Protein AF-A0A1Q7JEC5-F1 (afdb_monomer_lite)

Secondary structure (DSSP, 8-state):
--------PPP---EEEEE-SS-EEEEE-HHHHT-TTSPPPTT---TT--EEESS--HHHHTTSPPTTSHHHHHHHHHTT-SS--HHHHHHHHTT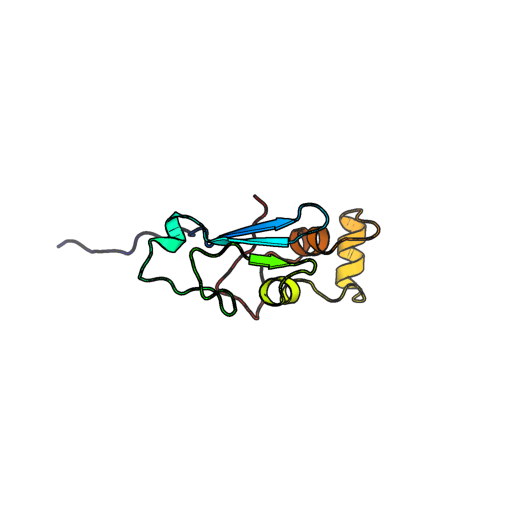--TT-TT------

Radius of gyration: 16.88 Å; chains: 1; bounding box: 57×28×39 Å

pLDDT: mean 88.62, std 9.77, range [56.31, 98.25]

Sequence (108 aa):
MLLYVPQKERHITVGHLEFDGKTWTFRYDDEYKRRSDLRPIEGFDELEKVYNSSVLFPFFAVRIPDPGRDDVKRRLEEDRVSHPEPADLLRIFGRRVVSSPAFELVPA

Structure (mmCIF, N/CA/C/O backbone):
data_AF-A0A1Q7JEC5-F1
#
_entry.id   AF-A0A1Q7JEC5-F1
#
loop_
_atom_site.group_PDB
_atom_site.id
_atom_site.type_symbol
_atom_site.label_atom_id
_atom_site.label_alt_id
_atom_site.label_comp_id
_atom_site.label_asym_id
_atom_site.label_entity_id
_atom_site.label_seq_id
_atom_site.pdbx_PDB_ins_code
_atom_site.Cartn_x
_atom_site.Cartn_y
_atom_site.Cartn_z
_atom_site.occupancy
_atom_site.B_iso_or_equiv
_atom_site.auth_seq_id
_atom_site.auth_comp_id
_atom_site.auth_asym_id
_atom_site.auth_atom_id
_atom_site.pdbx_PDB_model_num
ATOM 1 N N . MET A 1 1 ? -45.566 -15.350 3.121 1.00 60.72 1 MET A N 1
ATOM 2 C CA . MET A 1 1 ? -44.217 -15.910 3.348 1.00 60.72 1 MET A CA 1
ATOM 3 C C . MET A 1 1 ? -43.220 -14.914 2.791 1.00 60.72 1 MET A C 1
ATOM 5 O O . MET A 1 1 ? -43.347 -14.569 1.625 1.00 60.72 1 MET A O 1
ATOM 9 N N . LEU A 1 2 ? -42.322 -14.387 3.620 1.00 62.00 2 LEU A N 1
ATOM 10 C CA . LEU A 1 2 ? -41.312 -13.417 3.196 1.00 62.00 2 LEU A CA 1
ATOM 11 C C . LEU A 1 2 ? -39.959 -14.117 3.175 1.00 62.00 2 LEU A C 1
ATOM 13 O O . LEU A 1 2 ? -39.611 -14.808 4.130 1.00 62.00 2 LEU A O 1
ATOM 17 N N . LEU A 1 3 ? -39.233 -13.963 2.074 1.00 63.44 3 LEU A N 1
ATOM 18 C CA . LEU A 1 3 ? -37.882 -14.482 1.929 1.00 63.44 3 LEU A CA 1
ATOM 19 C C . LEU A 1 3 ? -36.906 -13.357 2.255 1.00 63.44 3 LEU A C 1
ATOM 21 O O . LEU A 1 3 ? -36.947 -12.290 1.644 1.00 63.44 3 LEU A O 1
ATOM 25 N N . TYR A 1 4 ? -36.048 -13.611 3.235 1.00 56.31 4 TYR A N 1
ATOM 26 C CA . TYR A 1 4 ? -34.931 -12.744 3.564 1.00 56.31 4 TYR A CA 1
ATOM 27 C C . TYR A 1 4 ? -33.759 -13.145 2.668 1.00 56.31 4 TYR A C 1
ATOM 29 O O . TYR A 1 4 ? -33.204 -14.232 2.817 1.00 56.31 4 TYR A O 1
ATOM 37 N N . VAL A 1 5 ? -33.440 -12.305 1.685 1.00 69.81 5 VAL A N 1
ATOM 38 C CA . VAL A 1 5 ? -32.325 -12.521 0.757 1.00 69.81 5 VAL A CA 1
ATOM 39 C C . VAL A 1 5 ? -31.211 -11.522 1.064 1.00 69.81 5 VAL A C 1
ATOM 41 O O . VAL A 1 5 ? -31.510 -10.354 1.326 1.00 69.81 5 VAL A O 1
ATOM 44 N N . PRO A 1 6 ? -29.935 -11.943 1.049 1.00 57.66 6 PRO A N 1
ATOM 45 C CA . PRO A 1 6 ? -28.831 -11.030 1.291 1.00 57.66 6 PRO A CA 1
ATOM 46 C C . PRO A 1 6 ? -28.801 -9.957 0.200 1.00 57.66 6 PRO A C 1
ATOM 48 O O . PRO A 1 6 ? -28.867 -10.246 -0.997 1.00 57.66 6 PRO A O 1
ATOM 51 N N . GLN A 1 7 ? -28.704 -8.699 0.620 1.00 62.03 7 GLN A N 1
ATOM 52 C CA . GLN A 1 7 ? -28.418 -7.603 -0.292 1.00 62.03 7 GLN A CA 1
ATOM 53 C C . GLN A 1 7 ? -26.992 -7.814 -0.819 1.00 62.03 7 GLN A C 1
ATOM 55 O O . GLN A 1 7 ? -26.086 -8.059 -0.026 1.00 62.03 7 GLN A O 1
ATOM 60 N N . LYS A 1 8 ? -26.809 -7.766 -2.146 1.00 57.88 8 LYS A N 1
ATOM 61 C CA . LYS A 1 8 ? -25.509 -7.886 -2.830 1.00 57.88 8 LYS A CA 1
ATOM 62 C C . LYS A 1 8 ? -24.428 -7.149 -2.027 1.00 57.88 8 LYS A C 1
ATOM 64 O O . LYS A 1 8 ? -24.603 -5.957 -1.772 1.00 57.88 8 LYS A O 1
ATOM 69 N N . GLU A 1 9 ? -23.380 -7.861 -1.606 1.00 59.94 9 GLU A N 1
ATOM 70 C CA . GLU A 1 9 ? -22.345 -7.316 -0.721 1.00 59.94 9 GLU A CA 1
ATOM 71 C C . GLU A 1 9 ? -21.810 -6.002 -1.294 1.00 59.94 9 GLU A C 1
ATOM 73 O O . GLU A 1 9 ? -21.278 -5.947 -2.406 1.00 59.94 9 GLU A O 1
ATOM 78 N N . ARG A 1 10 ? -22.025 -4.911 -0.556 1.00 70.12 10 ARG A N 1
ATOM 79 C CA . ARG A 1 10 ? -21.403 -3.631 -0.872 1.00 70.12 10 ARG A CA 1
ATOM 80 C C . ARG A 1 10 ? -19.921 -3.761 -0.555 1.00 70.12 10 ARG A C 1
ATOM 82 O O . ARG A 1 10 ? -19.574 -4.184 0.544 1.00 70.12 10 ARG A O 1
ATOM 89 N N . HIS A 1 11 ? -19.064 -3.373 -1.497 1.00 82.06 11 HIS A N 1
ATOM 90 C CA . HIS A 1 11 ? -17.659 -3.163 -1.177 1.00 82.06 11 HIS A CA 1
ATOM 91 C C . HIS A 1 11 ? -17.569 -2.115 -0.066 1.00 82.06 11 HIS A C 1
ATOM 93 O O . HIS A 1 11 ? -18.212 -1.068 -0.153 1.00 82.06 11 HIS A O 1
ATOM 99 N N . ILE A 1 12 ? -16.791 -2.422 0.967 1.00 89.38 12 ILE A N 1
ATOM 100 C CA . ILE A 1 12 ? -16.479 -1.498 2.049 1.00 89.38 12 ILE A CA 1
ATOM 101 C C . ILE A 1 12 ? -15.053 -0.989 1.860 1.00 89.38 12 ILE A C 1
ATOM 103 O O . ILE A 1 12 ? -14.145 -1.760 1.541 1.00 89.38 12 ILE A O 1
ATOM 107 N N . THR A 1 13 ? -14.852 0.311 2.045 1.00 93.81 13 THR A N 1
ATOM 108 C CA . THR A 1 13 ? -13.510 0.892 2.081 1.00 93.81 13 THR A CA 1
ATOM 109 C C . THR A 1 13 ? -12.840 0.469 3.379 1.00 93.81 13 THR A C 1
ATOM 111 O O . THR A 1 13 ? -13.370 0.719 4.456 1.00 93.81 13 THR A O 1
ATOM 114 N N . VAL A 1 14 ? -11.683 -0.185 3.288 1.00 95.12 14 VAL A N 1
ATOM 115 C CA . VAL A 1 14 ? -10.940 -0.635 4.476 1.00 95.12 14 VAL A CA 1
ATOM 116 C C . VAL A 1 14 ? -10.085 0.490 5.048 1.00 95.12 14 VAL A C 1
ATOM 118 O O . VAL A 1 14 ? -10.058 0.720 6.253 1.00 95.12 14 VAL A O 1
ATOM 121 N N . GLY A 1 15 ? -9.393 1.217 4.178 1.00 95.81 15 GLY A N 1
ATOM 122 C CA . GLY A 1 15 ? -8.487 2.282 4.567 1.00 95.81 15 GLY A CA 1
ATOM 123 C C . GLY A 1 15 ? -7.872 2.973 3.366 1.00 95.81 15 GLY A C 1
ATOM 124 O O . GLY A 1 15 ? -8.141 2.621 2.217 1.00 95.81 15 GLY A O 1
ATOM 125 N N . HIS A 1 16 ? -7.034 3.953 3.665 1.00 96.69 16 HIS A N 1
ATOM 126 C CA . HIS A 1 16 ? -6.406 4.849 2.707 1.00 96.69 16 HIS A CA 1
ATOM 127 C C . HIS A 1 16 ? -4.896 4.668 2.810 1.00 96.69 16 HIS A C 1
ATOM 129 O O . HIS A 1 16 ? -4.342 4.766 3.906 1.00 96.69 16 HIS A O 1
ATOM 135 N N . LEU A 1 17 ? -4.254 4.364 1.681 1.00 96.44 17 LEU A N 1
ATOM 136 C CA . LEU A 1 17 ? -2.801 4.318 1.540 1.00 96.44 17 LEU A CA 1
ATOM 137 C C . LEU A 1 17 ? -2.370 5.509 0.687 1.00 96.44 17 LEU A C 1
ATOM 139 O O . LEU A 1 17 ? -2.780 5.627 -0.465 1.00 96.44 17 LEU A O 1
ATOM 143 N N . GLU A 1 18 ? -1.527 6.362 1.249 1.00 95.38 18 GLU A N 1
ATOM 144 C CA . GLU A 1 18 ? -1.071 7.606 0.637 1.00 95.38 18 GLU A CA 1
ATOM 145 C C . GLU A 1 18 ? 0.465 7.645 0.625 1.00 95.38 18 GLU A C 1
ATOM 147 O O . GLU A 1 18 ? 1.119 7.065 1.496 1.00 95.38 18 GLU A O 1
ATOM 152 N N . PHE A 1 19 ? 1.043 8.329 -0.363 1.00 94.31 19 PHE A N 1
ATOM 153 C CA . PHE A 1 19 ? 2.477 8.603 -0.437 1.00 94.31 19 PHE A CA 1
ATOM 154 C C . PHE A 1 19 ? 2.694 10.066 -0.806 1.00 94.31 19 PHE A C 1
ATOM 156 O O . PHE A 1 19 ? 2.218 10.516 -1.847 1.00 94.31 19 PHE A O 1
ATOM 163 N N . ASP A 1 20 ? 3.422 10.802 0.030 1.00 93.06 20 ASP A N 1
ATOM 164 C CA . ASP A 1 20 ? 3.700 12.233 -0.177 1.00 93.06 20 ASP A CA 1
ATOM 165 C C . ASP A 1 20 ? 4.995 12.504 -0.973 1.00 93.06 20 ASP A C 1
ATOM 167 O O . ASP A 1 20 ? 5.427 13.650 -1.101 1.00 93.06 20 ASP A O 1
ATOM 171 N N . GLY A 1 21 ? 5.633 11.451 -1.497 1.00 91.12 21 GLY A N 1
ATOM 172 C CA . GLY A 1 21 ? 6.952 11.502 -2.137 1.00 91.12 21 GLY A CA 1
ATOM 173 C C . GLY A 1 21 ? 8.103 11.079 -1.220 1.00 91.12 21 GLY A C 1
ATOM 174 O O . GLY A 1 21 ? 9.200 10.803 -1.705 1.00 91.12 21 GLY A O 1
ATOM 175 N N . LYS A 1 22 ? 7.872 10.982 0.094 1.00 93.94 22 LYS A N 1
ATOM 176 C CA . LYS A 1 22 ? 8.881 10.571 1.082 1.00 93.94 22 LYS A CA 1
ATOM 177 C C . LYS A 1 22 ? 8.359 9.559 2.099 1.00 93.94 22 LYS A C 1
ATOM 179 O O . LYS A 1 22 ? 9.109 8.678 2.519 1.00 93.94 22 LYS A O 1
ATOM 184 N N . THR A 1 23 ? 7.103 9.686 2.503 1.00 96.94 23 THR A N 1
ATOM 185 C CA . THR A 1 23 ? 6.487 8.917 3.582 1.00 96.94 23 THR A CA 1
ATOM 186 C C . THR A 1 23 ? 5.213 8.256 3.085 1.00 96.94 23 THR A C 1
ATOM 188 O O . THR A 1 23 ? 4.335 8.900 2.512 1.00 96.94 23 THR A O 1
ATOM 191 N N . TRP A 1 24 ? 5.122 6.951 3.318 1.00 97.50 24 TRP A N 1
ATOM 192 C CA . TRP A 1 24 ? 3.907 6.167 3.180 1.00 97.50 24 TRP A CA 1
ATOM 193 C C . TRP A 1 24 ? 3.062 6.305 4.432 1.00 97.50 24 TRP A C 1
ATOM 195 O O . TRP A 1 24 ? 3.553 6.044 5.533 1.00 97.50 24 TRP A O 1
ATOM 205 N N . THR A 1 25 ? 1.789 6.624 4.238 1.00 98.12 25 THR A N 1
ATOM 206 C CA . THR A 1 25 ? 0.802 6.759 5.304 1.00 98.12 25 THR A CA 1
ATOM 207 C C . THR A 1 25 ? -0.338 5.78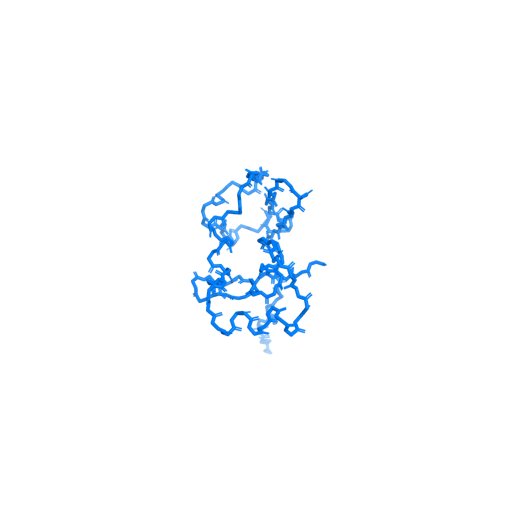8 5.055 1.00 98.12 25 THR A C 1
ATOM 209 O O . THR A 1 25 ? -0.950 5.813 3.990 1.00 98.12 25 THR A O 1
ATOM 212 N N . PHE A 1 26 ? -0.641 4.934 6.031 1.00 98.00 26 PHE A N 1
ATOM 213 C CA . PHE A 1 26 ? -1.842 4.105 6.021 1.00 98.00 26 PHE A CA 1
ATOM 214 C C . PHE A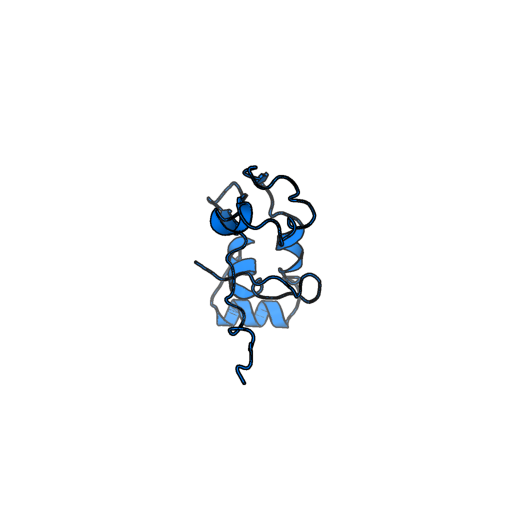 1 26 ? -2.730 4.425 7.221 1.00 98.00 26 PHE A C 1
ATOM 216 O O . PHE A 1 26 ? -2.257 4.508 8.357 1.00 98.00 26 PHE A O 1
ATOM 223 N N . ARG A 1 27 ? -4.031 4.574 6.969 1.00 98.00 27 ARG A N 1
ATOM 224 C CA . ARG A 1 27 ? -5.059 4.759 8.000 1.00 98.00 27 ARG A CA 1
ATOM 225 C C . ARG A 1 27 ? -6.327 4.003 7.629 1.00 98.00 27 ARG A C 1
ATOM 227 O O . ARG A 1 27 ? -6.698 3.965 6.457 1.00 98.00 27 ARG A O 1
ATOM 234 N N . TYR A 1 28 ? -7.013 3.448 8.621 1.00 97.81 28 TYR A N 1
ATOM 235 C CA . TYR A 1 28 ? -8.320 2.836 8.400 1.00 97.81 28 TYR A CA 1
ATOM 236 C C . TYR A 1 28 ? -9.386 3.877 8.059 1.00 97.81 28 TYR A C 1
ATOM 238 O O . TYR A 1 28 ? -9.319 5.033 8.484 1.00 97.81 28 TYR A O 1
ATOM 246 N N . ASP A 1 29 ? -10.373 3.446 7.282 1.00 96.81 29 ASP A N 1
ATOM 247 C CA . ASP A 1 29 ? -11.553 4.240 6.974 1.00 96.81 29 ASP A CA 1
ATOM 248 C C . ASP A 1 29 ? -12.474 4.347 8.195 1.00 96.81 29 ASP A C 1
ATOM 250 O O . ASP A 1 29 ? -12.625 3.394 8.962 1.00 96.81 29 ASP A O 1
ATOM 254 N N . ASP A 1 30 ? -13.123 5.496 8.377 1.00 95.31 30 ASP A N 1
ATOM 255 C CA . ASP A 1 30 ? -13.983 5.732 9.535 1.00 95.31 30 ASP A CA 1
ATOM 256 C C . ASP A 1 30 ? -15.173 4.767 9.608 1.00 95.31 30 ASP A C 1
ATOM 258 O O . ASP A 1 30 ? -15.589 4.404 10.711 1.00 95.31 30 ASP A O 1
ATOM 262 N N . GLU A 1 31 ? -15.735 4.338 8.473 1.00 93.12 31 GLU A N 1
ATOM 263 C CA . GLU A 1 31 ? -16.783 3.315 8.468 1.00 93.12 31 GLU A CA 1
ATOM 264 C C . GLU A 1 31 ? -16.231 1.965 8.920 1.00 93.12 31 GLU A C 1
ATOM 266 O O . GLU A 1 31 ? -16.839 1.322 9.778 1.00 93.12 31 GLU A O 1
ATOM 271 N N . TYR A 1 32 ? -15.058 1.578 8.418 1.00 94.56 32 TYR A N 1
ATOM 272 C CA . TYR A 1 32 ? -14.413 0.315 8.770 1.00 94.56 32 TYR A CA 1
ATOM 273 C C . TYR A 1 32 ? -14.125 0.216 10.269 1.00 94.56 32 TYR A C 1
ATOM 275 O O . TYR A 1 32 ? -14.439 -0.796 10.892 1.00 94.56 32 TYR A O 1
ATOM 283 N N . LYS A 1 33 ? -13.616 1.294 10.881 1.00 93.88 33 LYS A N 1
ATOM 284 C CA . LYS A 1 33 ? -13.308 1.339 12.323 1.00 93.88 33 LYS A CA 1
ATOM 285 C C . LYS A 1 33 ? -14.524 1.080 13.219 1.00 93.88 33 LYS A C 1
ATOM 287 O O . LYS A 1 33 ? -14.375 0.596 14.336 1.00 93.88 33 LYS A O 1
ATOM 292 N N . ARG A 1 34 ? -15.737 1.387 12.743 1.00 92.62 34 ARG A N 1
ATOM 293 C CA . ARG A 1 34 ? -16.991 1.188 13.495 1.00 92.62 34 ARG A CA 1
ATOM 294 C C . ARG A 1 34 ? -17.596 -0.209 13.328 1.00 92.62 34 ARG A C 1
ATOM 296 O O . ARG A 1 34 ? -18.574 -0.525 14.006 1.00 92.62 34 ARG A O 1
ATOM 303 N N . ARG A 1 35 ? -17.062 -1.038 12.429 1.00 88.56 35 ARG A N 1
ATOM 304 C CA . ARG A 1 35 ? -17.561 -2.389 12.147 1.00 88.56 35 ARG A CA 1
ATOM 305 C C . ARG A 1 35 ? -16.905 -3.397 13.085 1.00 88.56 35 ARG A C 1
ATOM 307 O O . ARG A 1 35 ? -15.739 -3.731 12.930 1.00 88.56 35 ARG A O 1
ATOM 314 N N . SER A 1 36 ? -17.666 -3.907 14.053 1.00 85.62 36 SER A N 1
ATOM 315 C CA . SER A 1 36 ? -17.193 -4.940 14.990 1.00 85.62 36 SER A CA 1
ATOM 316 C C . SER A 1 36 ? -17.123 -6.343 14.376 1.00 85.62 36 SER A C 1
ATOM 318 O O . SER A 1 36 ? -16.530 -7.246 14.963 1.00 85.62 36 SER A O 1
ATOM 320 N N . ASP A 1 37 ? -17.732 -6.537 13.207 1.00 86.31 37 ASP A N 1
ATOM 321 C CA . ASP A 1 37 ? -17.737 -7.785 12.444 1.00 86.31 37 ASP A CA 1
ATOM 322 C C . ASP A 1 37 ? -16.504 -7.956 11.542 1.00 86.31 37 ASP A C 1
ATOM 324 O O . ASP A 1 37 ? -16.260 -9.052 11.036 1.00 86.31 37 ASP A O 1
ATOM 328 N N . LEU A 1 38 ? -15.715 -6.896 11.355 1.00 86.62 38 LEU A N 1
ATOM 329 C CA . LEU A 1 38 ? -14.532 -6.890 10.500 1.00 86.62 38 LEU A CA 1
ATOM 330 C C . LEU A 1 38 ? -13.258 -6.888 11.346 1.00 86.62 38 LEU A C 1
ATOM 332 O O . LEU A 1 38 ? -13.209 -6.332 12.441 1.00 86.62 38 LEU A O 1
ATOM 336 N N . ARG A 1 39 ? -12.209 -7.544 10.842 1.00 90.25 39 ARG A N 1
ATOM 337 C CA . ARG A 1 39 ? -10.921 -7.647 11.540 1.00 90.25 39 ARG A CA 1
ATOM 338 C C . ARG A 1 39 ? -9.915 -6.6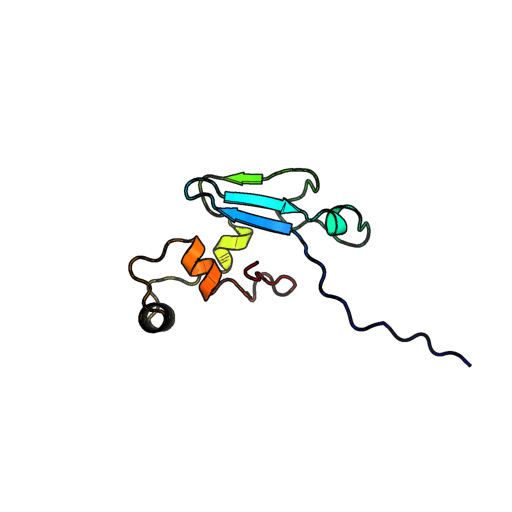36 10.994 1.00 90.25 39 ARG A C 1
ATOM 340 O O . ARG A 1 39 ? -9.964 -6.341 9.799 1.00 90.25 39 ARG A O 1
ATOM 347 N N . PRO A 1 40 ? -8.974 -6.146 11.813 1.00 92.62 40 PRO A N 1
ATOM 348 C CA . PRO A 1 40 ? -7.819 -5.425 11.300 1.00 92.62 40 PRO A CA 1
ATOM 349 C C . PRO A 1 40 ? -7.054 -6.251 10.254 1.00 92.62 40 PRO A C 1
ATOM 351 O O . PRO A 1 40 ? -7.051 -7.484 10.287 1.00 92.62 40 PRO A O 1
ATOM 354 N N . ILE A 1 41 ? -6.409 -5.555 9.324 1.00 91.94 41 ILE A N 1
ATOM 355 C CA . ILE A 1 41 ? -5.420 -6.120 8.412 1.00 91.94 41 ILE A CA 1
ATOM 356 C C . ILE A 1 41 ? -4.224 -6.612 9.236 1.00 91.94 41 ILE A C 1
ATOM 358 O O . ILE A 1 41 ? -3.757 -5.922 10.142 1.00 91.94 41 ILE A O 1
ATOM 362 N N . GLU A 1 42 ? -3.701 -7.786 8.888 1.00 87.88 42 GLU A N 1
ATOM 363 C CA . GLU A 1 42 ? -2.505 -8.353 9.511 1.00 87.88 42 GLU A CA 1
ATOM 364 C C . GLU A 1 42 ? -1.319 -7.372 9.454 1.00 87.88 42 GLU A C 1
ATOM 366 O O . GLU A 1 42 ? -0.973 -6.847 8.392 1.00 87.88 42 GLU A O 1
ATOM 371 N N . GLY A 1 43 ? -0.704 -7.112 10.611 1.00 90.69 43 GLY A N 1
ATOM 372 C CA . GLY A 1 43 ? 0.372 -6.126 10.761 1.00 90.69 43 GLY A CA 1
ATOM 373 C C . GLY A 1 43 ? -0.110 -4.687 10.993 1.00 90.69 43 GLY A C 1
ATOM 374 O O . GLY A 1 43 ? 0.717 -3.797 11.195 1.00 90.69 43 GLY A O 1
ATOM 375 N N . PHE A 1 44 ? -1.427 -4.455 11.010 1.00 95.44 44 PHE A N 1
ATOM 376 C CA . PHE A 1 44 ? -2.068 -3.161 11.253 1.00 95.44 44 PHE A CA 1
ATOM 377 C C . PHE A 1 44 ? -3.180 -3.286 12.310 1.00 95.44 44 PHE A C 1
ATOM 379 O O . PHE A 1 44 ? -4.321 -2.899 12.071 1.00 95.44 44 PHE A O 1
ATOM 386 N N . ASP A 1 45 ? -2.858 -3.839 13.481 1.00 94.88 45 ASP A N 1
ATOM 387 C CA . ASP A 1 45 ? -3.852 -4.248 14.491 1.00 94.88 45 ASP A CA 1
ATOM 388 C C . ASP A 1 45 ? -4.587 -3.090 15.198 1.00 94.88 45 ASP A C 1
ATOM 390 O O . ASP A 1 45 ? -5.664 -3.278 15.765 1.00 94.88 45 ASP A O 1
ATOM 394 N N . GLU A 1 46 ? -4.025 -1.881 15.175 1.00 96.31 46 GLU A N 1
ATOM 395 C CA . GLU A 1 46 ? -4.550 -0.704 15.867 1.00 96.31 46 GLU A CA 1
ATOM 396 C C . GLU A 1 46 ? -5.396 0.145 14.902 1.00 96.31 46 GLU A C 1
ATOM 398 O O . GLU A 1 46 ? -4.870 0.948 14.132 1.00 96.31 46 GLU A O 1
ATOM 403 N N . LEU A 1 47 ? -6.724 -0.007 14.956 1.00 95.75 47 LEU A N 1
ATOM 404 C CA . LEU A 1 47 ? -7.656 0.648 14.023 1.00 95.75 47 LEU A CA 1
ATOM 405 C C . LEU A 1 47 ? -7.574 2.186 14.017 1.00 95.75 47 LEU A C 1
ATOM 407 O O . LEU A 1 47 ? -7.749 2.806 12.973 1.00 95.75 47 LEU A O 1
ATOM 411 N N . GLU A 1 48 ? -7.285 2.809 15.162 1.00 96.00 48 GLU A N 1
ATOM 412 C CA . GLU A 1 48 ? -7.177 4.274 15.280 1.00 96.00 48 GLU A CA 1
ATOM 413 C C . GLU A 1 48 ? -5.774 4.813 14.958 1.00 96.00 48 GLU A C 1
ATOM 415 O O . GLU A 1 48 ? -5.548 6.025 14.967 1.00 96.00 48 GLU A O 1
ATOM 420 N N . LYS A 1 49 ? -4.805 3.938 14.679 1.00 97.50 49 LYS A N 1
ATOM 421 C CA . LYS A 1 49 ? -3.428 4.348 14.418 1.00 97.50 49 LYS A CA 1
ATOM 422 C C . LYS A 1 49 ? -3.253 4.814 12.979 1.00 97.50 49 LYS A C 1
ATOM 424 O O . LYS A 1 49 ? -3.710 4.180 12.030 1.00 97.50 49 LYS A O 1
ATOM 429 N N . VAL A 1 50 ? -2.501 5.901 12.828 1.00 98.19 50 VAL A N 1
ATOM 430 C CA . VAL A 1 50 ? -1.947 6.324 11.540 1.00 98.19 50 VAL A CA 1
ATOM 431 C C . VAL A 1 50 ? -0.547 5.736 11.415 1.00 98.19 50 VAL A C 1
ATOM 433 O O . VAL A 1 50 ? 0.375 6.097 12.153 1.00 98.19 50 VAL A O 1
ATOM 436 N N . TYR A 1 51 ? -0.393 4.797 10.493 1.00 98.25 51 TYR A N 1
ATOM 437 C CA . TYR A 1 51 ? 0.861 4.106 10.240 1.00 98.25 51 TYR A CA 1
ATOM 438 C C . TYR A 1 51 ? 1.689 4.916 9.258 1.00 98.25 51 TYR A C 1
ATOM 440 O O . TYR A 1 51 ? 1.200 5.256 8.187 1.00 98.25 51 TYR A O 1
ATOM 448 N N . ASN A 1 52 ? 2.944 5.193 9.607 1.00 98.19 52 ASN A N 1
ATOM 449 C CA . ASN A 1 52 ? 3.866 5.960 8.776 1.00 98.19 52 ASN A CA 1
ATOM 450 C C . ASN 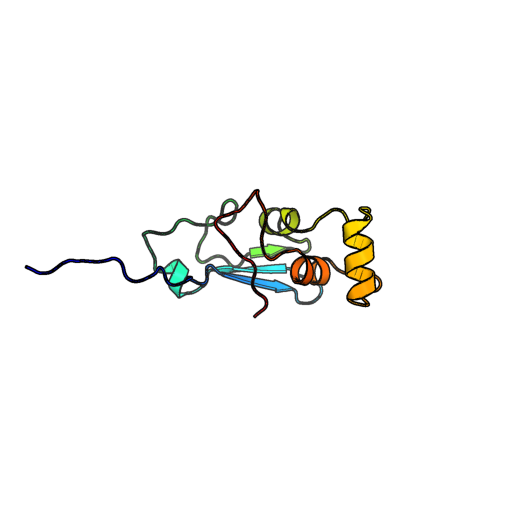A 1 52 ? 5.146 5.157 8.538 1.00 98.19 52 ASN A C 1
ATOM 452 O O . ASN A 1 52 ? 5.620 4.476 9.449 1.00 98.19 52 ASN A O 1
ATOM 456 N N . SER A 1 53 ? 5.715 5.240 7.339 1.00 97.56 53 SER A N 1
ATOM 457 C CA . SER A 1 53 ? 6.963 4.553 6.995 1.00 97.56 53 SER A CA 1
ATOM 458 C C . SER A 1 53 ? 7.667 5.232 5.821 1.00 97.56 53 SER A C 1
ATOM 460 O O . SER A 1 53 ? 7.018 5.685 4.886 1.00 97.56 53 SER A O 1
ATOM 462 N N . SER A 1 54 ? 9.002 5.277 5.826 1.00 96.00 54 SER A N 1
ATOM 463 C CA . SER A 1 54 ? 9.786 5.742 4.667 1.00 96.00 54 SER A CA 1
ATOM 464 C C . SER A 1 54 ? 9.856 4.710 3.535 1.00 96.00 54 SER A C 1
ATOM 466 O O . SER A 1 54 ? 10.263 5.029 2.423 1.00 96.00 54 SER A O 1
ATOM 468 N N . VAL A 1 55 ? 9.462 3.466 3.810 1.00 94.69 55 VAL A N 1
ATOM 469 C CA . VAL A 1 55 ? 9.393 2.370 2.838 1.00 94.69 55 VAL A CA 1
ATOM 470 C C . VAL A 1 55 ? 7.975 1.825 2.764 1.00 94.69 55 VAL A C 1
ATOM 472 O O . VAL A 1 55 ? 7.242 1.848 3.755 1.00 94.69 55 VAL A O 1
ATOM 475 N N . LEU A 1 56 ? 7.584 1.311 1.599 1.00 94.88 56 LEU A N 1
ATOM 476 C CA . LEU A 1 56 ? 6.260 0.725 1.425 1.00 94.88 56 LEU A CA 1
ATOM 477 C C . LEU A 1 56 ? 6.072 -0.462 2.381 1.00 94.88 56 LEU A C 1
ATOM 479 O O . LEU A 1 56 ? 6.943 -1.327 2.485 1.00 94.88 56 LEU A O 1
ATOM 483 N N . PHE A 1 57 ? 4.929 -0.519 3.067 1.00 95.50 57 PHE A N 1
ATOM 484 C CA . PHE A 1 57 ? 4.665 -1.597 4.017 1.00 95.50 57 PHE A CA 1
ATOM 485 C C . PHE A 1 57 ? 4.657 -2.967 3.319 1.00 95.50 57 PHE A C 1
ATOM 487 O O . PHE A 1 57 ? 4.064 -3.087 2.240 1.00 95.50 57 PHE A O 1
ATOM 494 N N . PRO A 1 58 ? 5.217 -4.023 3.946 1.00 93.31 58 PRO A N 1
ATOM 495 C CA . PRO A 1 58 ? 5.276 -5.361 3.356 1.00 93.31 58 PRO A CA 1
ATOM 496 C C . PRO A 1 58 ? 3.922 -5.873 2.850 1.00 93.31 58 PRO A C 1
ATOM 498 O O . PRO A 1 58 ? 3.848 -6.424 1.755 1.00 93.31 58 PRO A O 1
ATOM 501 N N . PHE A 1 59 ? 2.839 -5.606 3.592 1.00 93.06 59 PHE A N 1
ATOM 502 C CA . PHE A 1 59 ? 1.478 -5.975 3.195 1.00 93.06 59 PHE A CA 1
ATOM 503 C C . PHE A 1 59 ? 1.085 -5.442 1.808 1.00 93.06 59 PHE A C 1
ATOM 505 O O . PHE A 1 59 ? 0.422 -6.138 1.046 1.00 93.06 59 PHE A O 1
ATOM 512 N N . PHE A 1 60 ? 1.498 -4.227 1.441 1.00 93.94 60 PHE A N 1
ATOM 513 C CA . PHE A 1 60 ? 1.229 -3.669 0.113 1.00 93.94 60 PHE A CA 1
ATOM 514 C C . PHE A 1 60 ? 2.304 -4.067 -0.901 1.00 93.94 60 PHE A C 1
ATOM 516 O O . PHE A 1 60 ? 1.975 -4.344 -2.052 1.00 93.94 60 PHE A O 1
ATOM 523 N N . ALA A 1 61 ? 3.565 -4.166 -0.473 1.00 92.25 61 ALA A N 1
ATOM 524 C CA . ALA A 1 61 ? 4.700 -4.473 -1.340 1.00 92.25 61 ALA A CA 1
ATOM 525 C C . ALA A 1 61 ? 4.577 -5.827 -2.059 1.00 92.25 61 ALA A C 1
ATOM 527 O O . ALA A 1 61 ? 4.977 -5.931 -3.213 1.00 92.25 61 ALA A O 1
ATOM 528 N N . VAL A 1 62 ? 3.948 -6.839 -1.444 1.00 91.38 62 VAL A N 1
ATOM 529 C CA . VAL A 1 62 ? 3.715 -8.151 -2.094 1.00 91.38 62 VAL A CA 1
ATOM 530 C C . VAL A 1 62 ? 2.865 -8.076 -3.368 1.00 91.38 62 VAL A C 1
ATOM 532 O O . VAL A 1 62 ? 2.816 -9.040 -4.128 1.00 91.38 62 VAL A O 1
ATOM 535 N N . ARG A 1 63 ? 2.165 -6.958 -3.598 1.00 92.06 63 ARG A N 1
ATOM 536 C CA . ARG A 1 63 ? 1.350 -6.724 -4.797 1.00 92.06 63 ARG A CA 1
ATOM 537 C C . ARG A 1 63 ? 2.171 -6.187 -5.974 1.00 92.06 63 ARG A C 1
ATOM 539 O O . ARG A 1 63 ? 1.662 -6.143 -7.089 1.00 92.06 63 ARG A O 1
ATOM 546 N N . ILE A 1 64 ? 3.414 -5.771 -5.735 1.00 91.38 64 ILE A N 1
ATOM 547 C CA . ILE A 1 64 ? 4.334 -5.313 -6.774 1.00 91.38 64 ILE A CA 1
ATOM 548 C C . ILE A 1 64 ? 5.085 -6.536 -7.325 1.00 91.38 64 ILE A C 1
ATOM 550 O O . ILE A 1 64 ? 5.803 -7.196 -6.570 1.00 91.38 64 ILE A O 1
ATOM 554 N N . PRO A 1 65 ? 4.937 -6.874 -8.618 1.00 90.62 65 PRO A N 1
ATOM 555 C CA . PRO A 1 65 ? 5.720 -7.937 -9.230 1.00 90.62 65 PRO A CA 1
ATOM 556 C C . PRO A 1 65 ? 7.178 -7.497 -9.420 1.00 90.62 65 PRO A C 1
ATOM 558 O O . PRO A 1 65 ? 7.477 -6.306 -9.469 1.00 90.62 65 PRO A O 1
ATOM 561 N N . ASP A 1 66 ? 8.081 -8.466 -9.578 1.00 88.56 66 ASP A N 1
ATOM 562 C CA . ASP A 1 66 ? 9.490 -8.198 -9.885 1.00 88.56 66 ASP A CA 1
ATOM 563 C C . ASP A 1 66 ? 9.628 -7.383 -11.195 1.00 88.56 66 ASP A C 1
ATOM 565 O O . ASP A 1 66 ? 9.244 -7.891 -12.259 1.00 88.56 66 ASP A O 1
ATOM 569 N N . PRO A 1 67 ? 10.194 -6.155 -11.153 1.00 83.81 67 PRO A N 1
ATOM 570 C CA . PRO A 1 67 ? 10.423 -5.318 -12.335 1.00 83.81 67 PRO A CA 1
ATOM 571 C C . PRO A 1 67 ? 11.344 -5.951 -13.386 1.00 83.81 67 PRO A C 1
ATOM 573 O O . PRO A 1 67 ? 11.357 -5.528 -14.542 1.00 83.81 67 PRO A O 1
ATOM 576 N N . GLY A 1 68 ? 12.131 -6.961 -13.007 1.00 86.38 68 GLY A N 1
ATOM 577 C CA . GLY A 1 68 ? 13.003 -7.706 -13.906 1.00 86.38 68 GLY A CA 1
ATOM 578 C C . GLY A 1 68 ? 12.257 -8.594 -14.905 1.00 86.38 68 GLY A C 1
ATOM 579 O O . GLY A 1 68 ? 12.831 -8.925 -15.946 1.00 86.38 68 GLY A O 1
ATOM 580 N N . ARG A 1 69 ? 10.996 -8.953 -14.631 1.00 92.56 69 ARG A N 1
ATOM 581 C CA . ARG A 1 69 ? 10.202 -9.848 -15.483 1.00 92.56 69 ARG A CA 1
ATOM 582 C C . ARG A 1 69 ? 9.791 -9.192 -16.802 1.00 92.56 69 ARG A C 1
ATOM 584 O O . ARG A 1 69 ? 9.351 -8.044 -16.835 1.00 92.56 69 ARG A O 1
ATOM 591 N N . ASP A 1 70 ? 9.852 -9.957 -17.888 1.00 93.38 70 ASP A N 1
ATOM 592 C CA . ASP A 1 70 ? 9.573 -9.453 -19.241 1.00 93.38 70 ASP A CA 1
ATOM 593 C C . ASP A 1 70 ? 8.127 -8.980 -19.434 1.00 93.38 70 ASP A C 1
ATOM 595 O O . ASP A 1 70 ? 7.877 -8.026 -20.171 1.00 93.38 70 ASP A O 1
ATOM 599 N N . ASP A 1 71 ? 7.160 -9.623 -18.774 1.00 92.19 71 ASP A N 1
ATOM 600 C CA . ASP A 1 71 ? 5.758 -9.205 -18.822 1.00 92.19 71 ASP A CA 1
ATOM 601 C C . ASP A 1 71 ? 5.524 -7.869 -18.102 1.00 92.19 71 ASP A C 1
ATOM 603 O O . ASP A 1 71 ? 4.758 -7.037 -18.588 1.00 92.19 71 ASP A O 1
ATOM 607 N N . VAL A 1 72 ? 6.235 -7.633 -16.997 1.00 92.56 72 VAL A N 1
ATOM 608 C CA . VAL A 1 72 ? 6.195 -6.370 -16.245 1.00 92.56 72 VAL A CA 1
ATOM 609 C C . VAL A 1 72 ? 6.822 -5.240 -17.057 1.00 92.56 72 VAL A C 1
ATOM 611 O O . VAL A 1 72 ? 6.200 -4.190 -17.215 1.00 92.56 72 VAL A O 1
ATOM 614 N N . LYS A 1 73 ? 8.011 -5.464 -17.631 1.00 91.81 73 LYS A N 1
ATOM 615 C CA . LYS A 1 73 ? 8.696 -4.479 -18.488 1.00 91.81 73 LYS A CA 1
ATOM 616 C C . LYS A 1 73 ? 7.833 -4.053 -19.671 1.00 91.81 73 LYS A C 1
ATOM 618 O O . LYS A 1 73 ? 7.633 -2.860 -19.872 1.00 91.81 73 LYS A O 1
ATOM 623 N N . ARG A 1 74 ? 7.248 -5.016 -20.391 1.00 92.94 74 ARG A N 1
ATOM 624 C CA . ARG A 1 74 ? 6.363 -4.734 -21.531 1.00 92.94 74 ARG A CA 1
ATOM 625 C C . ARG A 1 74 ? 5.172 -3.867 -21.125 1.00 92.94 74 ARG A C 1
ATOM 627 O O . ARG A 1 74 ? 4.851 -2.905 -21.812 1.00 92.94 74 ARG A O 1
ATOM 634 N N . ARG A 1 75 ? 4.543 -4.170 -19.985 1.00 92.56 75 ARG A N 1
ATOM 635 C CA . ARG A 1 75 ? 3.412 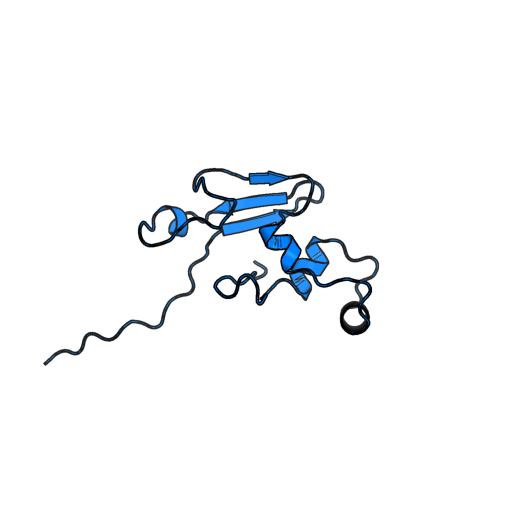-3.384 -19.478 1.00 92.56 75 ARG A CA 1
ATOM 636 C C . ARG A 1 75 ? 3.817 -1.949 -19.115 1.00 92.56 75 ARG A C 1
ATOM 638 O O . ARG A 1 75 ? 3.067 -1.021 -19.398 1.00 92.56 75 ARG A O 1
ATOM 645 N N . LEU A 1 76 ? 4.995 -1.763 -18.514 1.00 92.81 76 LEU A N 1
ATOM 646 C CA . LEU A 1 76 ? 5.538 -0.435 -18.198 1.00 92.81 76 LEU A CA 1
ATOM 647 C C . LEU A 1 76 ? 5.839 0.382 -19.463 1.00 92.81 76 LEU A C 1
ATOM 649 O O . LEU A 1 76 ? 5.542 1.576 -19.504 1.00 92.81 76 LEU A O 1
ATOM 653 N N . GLU A 1 77 ? 6.382 -0.259 -20.500 1.00 91.81 77 GLU A N 1
ATOM 654 C CA . GLU A 1 77 ? 6.624 0.362 -21.808 1.00 91.81 77 GLU A CA 1
ATOM 655 C C . GLU A 1 77 ? 5.315 0.797 -22.485 1.00 91.81 77 GLU A C 1
ATOM 657 O O . GLU A 1 77 ? 5.215 1.929 -22.963 1.00 91.81 77 GLU A O 1
ATOM 662 N N . GLU A 1 78 ? 4.291 -0.066 -22.481 1.00 92.88 78 GLU A N 1
ATOM 663 C CA . GLU A 1 78 ? 2.947 0.243 -22.996 1.00 92.88 78 GLU A CA 1
ATOM 664 C C . GLU A 1 78 ? 2.325 1.457 -22.290 1.00 92.88 78 GLU A C 1
ATOM 666 O O . GLU A 1 78 ? 1.734 2.321 -22.943 1.00 92.88 78 GLU A O 1
ATOM 671 N N . ASP A 1 79 ? 2.504 1.550 -20.970 1.00 89.19 79 ASP A N 1
ATOM 672 C CA . ASP A 1 79 ? 2.020 2.664 -20.147 1.00 89.19 79 ASP A CA 1
ATOM 673 C C . ASP A 1 79 ? 2.949 3.895 -20.182 1.00 89.19 79 ASP A C 1
ATOM 675 O O . ASP A 1 79 ? 2.641 4.915 -19.560 1.00 89.19 79 ASP A O 1
ATOM 679 N N . ARG A 1 80 ? 4.055 3.838 -20.940 1.00 91.88 80 ARG A N 1
ATOM 680 C CA . ARG A 1 80 ? 5.060 4.909 -21.092 1.00 91.88 80 ARG A CA 1
ATOM 681 C C . ARG A 1 80 ? 5.662 5.376 -19.762 1.00 91.88 80 ARG A C 1
ATOM 683 O O . ARG A 1 80 ? 5.936 6.564 -19.584 1.00 91.88 80 ARG A O 1
ATOM 690 N N . VAL A 1 81 ? 5.873 4.446 -18.834 1.00 88.75 81 VAL A N 1
ATOM 691 C CA . VAL A 1 81 ? 6.458 4.728 -17.519 1.00 88.75 81 VAL A CA 1
ATOM 692 C C . VAL A 1 81 ? 7.955 4.436 -17.542 1.00 88.75 81 VAL A C 1
ATOM 694 O O . VAL A 1 81 ? 8.382 3.287 -17.627 1.00 88.75 81 VAL A O 1
ATOM 697 N N . SER A 1 82 ? 8.754 5.495 -17.431 1.00 81.69 82 SER A N 1
ATOM 698 C CA . SER A 1 82 ? 10.217 5.433 -17.385 1.00 81.69 82 SER A CA 1
ATOM 699 C C . SER A 1 82 ? 10.686 5.657 -15.949 1.00 81.69 82 SER A C 1
ATOM 701 O O . SER A 1 82 ? 10.421 6.723 -15.405 1.00 81.69 82 SER A O 1
ATOM 703 N N . HIS A 1 83 ? 11.415 4.701 -15.365 1.00 85.44 83 HIS A N 1
ATOM 704 C CA . HIS A 1 83 ? 11.835 4.709 -13.949 1.00 85.44 83 HIS A CA 1
ATOM 705 C C . HIS A 1 83 ? 10.639 4.701 -12.976 1.00 85.44 83 HIS A C 1
ATOM 707 O O . HIS A 1 83 ? 10.389 5.697 -12.303 1.00 85.44 83 HIS A O 1
ATOM 713 N N . PRO A 1 84 ? 9.865 3.601 -12.926 1.00 86.38 84 PRO A N 1
ATOM 714 C CA . PRO A 1 84 ? 8.695 3.528 -12.061 1.00 86.38 84 PRO A CA 1
ATOM 715 C C . PRO A 1 84 ? 9.090 3.588 -10.584 1.00 86.38 84 PRO A C 1
ATOM 717 O O . PRO A 1 84 ? 9.915 2.795 -10.122 1.00 86.38 84 PRO A O 1
ATOM 720 N N . GLU A 1 85 ? 8.435 4.467 -9.833 1.00 88.44 85 GLU A N 1
ATOM 721 C CA . GLU A 1 85 ? 8.516 4.472 -8.377 1.00 88.44 85 GLU A CA 1
ATOM 722 C C . GLU A 1 85 ? 7.547 3.427 -7.788 1.00 88.44 85 GLU A C 1
ATOM 724 O O . GLU A 1 85 ? 6.602 2.990 -8.458 1.00 88.44 85 GLU A O 1
ATOM 729 N N . PRO A 1 86 ? 7.705 3.013 -6.516 1.00 88.12 86 PRO A N 1
ATOM 730 C CA . PRO A 1 86 ? 6.815 2.022 -5.903 1.00 88.12 86 PRO A CA 1
ATOM 731 C C . PRO A 1 86 ? 5.320 2.383 -5.983 1.00 88.12 86 PRO A C 1
ATOM 733 O O . PRO A 1 86 ? 4.478 1.493 -6.108 1.00 88.12 86 PRO A O 1
ATOM 736 N N . ALA A 1 87 ? 4.982 3.677 -5.960 1.00 88.44 87 ALA A N 1
ATOM 737 C CA . ALA A 1 87 ? 3.610 4.153 -6.135 1.00 88.44 87 ALA A CA 1
ATOM 738 C C . ALA A 1 87 ? 3.061 3.893 -7.550 1.00 88.44 87 ALA A C 1
ATOM 740 O O . ALA A 1 87 ? 1.911 3.467 -7.687 1.00 88.44 87 ALA A O 1
ATOM 741 N N . ASP A 1 88 ? 3.878 4.065 -8.593 1.00 89.12 88 ASP A N 1
ATOM 742 C CA . ASP A 1 88 ? 3.496 3.739 -9.971 1.00 89.12 88 ASP A CA 1
ATOM 743 C C . ASP A 1 88 ? 3.246 2.242 -10.122 1.00 89.12 88 ASP A C 1
ATOM 745 O O . ASP A 1 88 ? 2.230 1.823 -10.680 1.00 89.12 88 ASP A O 1
ATOM 749 N N . LEU A 1 89 ? 4.139 1.427 -9.557 1.00 91.19 89 LEU A N 1
ATOM 750 C CA . LEU A 1 89 ? 4.019 -0.027 -9.595 1.00 91.19 89 LEU A CA 1
ATOM 751 C C . LEU A 1 89 ? 2.752 -0.510 -8.881 1.00 91.19 89 LEU A C 1
ATOM 753 O O . LEU A 1 89 ? 2.040 -1.365 -9.408 1.00 91.19 89 LEU A O 1
ATOM 757 N N . LEU A 1 90 ? 2.416 0.062 -7.722 1.00 91.31 90 LEU A N 1
ATOM 758 C CA . LEU A 1 90 ? 1.150 -0.233 -7.046 1.00 91.31 90 LEU A CA 1
ATOM 759 C C . LEU A 1 90 ? -0.064 0.186 -7.871 1.00 91.31 90 LEU A C 1
ATOM 761 O O . LEU A 1 90 ? -1.048 -0.549 -7.918 1.00 91.31 90 LEU A O 1
ATOM 765 N N . ARG A 1 91 ? -0.015 1.337 -8.542 1.00 89.69 91 ARG A N 1
ATOM 766 C CA . ARG A 1 91 ? -1.129 1.801 -9.376 1.00 89.69 91 ARG A CA 1
ATOM 767 C C . ARG A 1 91 ? -1.370 0.882 -10.576 1.00 89.69 91 ARG A C 1
ATOM 769 O O . ARG A 1 91 ? -2.520 0.659 -10.946 1.00 89.69 91 ARG A O 1
ATOM 776 N N . ILE A 1 92 ? -0.302 0.347 -11.169 1.00 90.81 92 ILE A N 1
ATOM 777 C CA . ILE A 1 92 ? -0.365 -0.489 -12.378 1.00 90.81 92 ILE A CA 1
ATOM 778 C C . ILE A 1 92 ? -0.681 -1.951 -12.035 1.00 90.81 92 ILE A C 1
ATOM 780 O O . ILE A 1 92 ? -1.520 -2.571 -12.689 1.00 90.81 92 ILE A O 1
ATOM 784 N N . PHE A 1 93 ? -0.035 -2.505 -11.007 1.00 91.75 93 PHE A N 1
ATOM 785 C CA . PHE A 1 93 ? -0.083 -3.940 -10.692 1.00 91.75 93 PHE A CA 1
ATOM 786 C C . PHE A 1 93 ? -0.799 -4.262 -9.378 1.00 91.75 93 PHE A C 1
ATOM 788 O O . PHE A 1 93 ? -1.242 -5.389 -9.169 1.00 91.75 93 PHE A O 1
ATOM 795 N N . GLY A 1 94 ? -0.946 -3.279 -8.491 1.00 90.38 94 GLY A N 1
ATOM 796 C CA . GLY A 1 94 ? -1.287 -3.500 -7.090 1.00 90.38 94 GLY A CA 1
ATOM 797 C C . GLY A 1 94 ? -2.737 -3.890 -6.812 1.00 90.38 94 GLY A C 1
ATOM 798 O O . GLY A 1 94 ? -3.072 -4.210 -5.671 1.00 90.38 94 GLY A O 1
ATOM 799 N N . ARG A 1 95 ? -3.613 -3.873 -7.825 1.00 91.12 95 ARG A N 1
ATOM 800 C CA . ARG A 1 95 ? -5.061 -4.014 -7.627 1.00 91.12 95 ARG A CA 1
ATOM 801 C C . ARG A 1 95 ? -5.446 -5.305 -6.908 1.00 91.12 95 ARG A C 1
ATOM 803 O O . ARG A 1 95 ? -6.278 -5.257 -6.011 1.00 91.12 95 ARG A O 1
ATOM 810 N N . ARG A 1 96 ? -4.881 -6.451 -7.299 1.00 88.12 96 ARG A N 1
ATOM 811 C CA . ARG A 1 96 ? -5.200 -7.775 -6.733 1.00 88.12 96 ARG A CA 1
ATOM 812 C C . ARG A 1 96 ? -3.937 -8.616 -6.608 1.00 88.12 96 ARG A C 1
ATOM 814 O O . ARG A 1 96 ? -3.074 -8.557 -7.477 1.00 88.12 96 ARG A O 1
ATOM 821 N N . VAL A 1 97 ? -3.867 -9.455 -5.577 1.00 85.69 97 VAL A N 1
ATOM 822 C CA . VAL A 1 97 ? -2.790 -10.441 -5.409 1.00 85.69 97 VAL A CA 1
ATOM 823 C C . VAL A 1 97 ? -3.325 -11.719 -4.766 1.00 85.69 97 VAL A C 1
ATOM 825 O O . VAL A 1 97 ? -4.223 -11.675 -3.928 1.00 85.69 97 VAL A O 1
ATOM 828 N N . VAL A 1 98 ? -2.756 -12.866 -5.142 1.00 79.38 98 VAL A N 1
ATOM 829 C CA . VAL A 1 98 ? -3.176 -14.191 -4.647 1.00 79.38 98 VAL A CA 1
ATOM 830 C C . VAL A 1 98 ? -2.970 -14.333 -3.136 1.00 79.38 98 VAL A C 1
ATOM 832 O O . VAL A 1 98 ? -3.760 -14.993 -2.473 1.00 79.38 98 VAL A O 1
ATOM 835 N N . SER A 1 99 ? -1.941 -13.689 -2.578 1.00 78.38 99 SER A N 1
ATOM 836 C CA . SER A 1 99 ? -1.629 -13.720 -1.142 1.00 78.38 99 SER A CA 1
ATOM 837 C C . SER A 1 99 ? -2.590 -12.898 -0.277 1.00 78.38 99 SER A C 1
ATOM 839 O O . SER A 1 99 ? -2.556 -13.005 0.943 1.00 78.38 99 SER A O 1
ATOM 841 N N . SER A 1 100 ? -3.446 -12.073 -0.883 1.00 80.88 100 SER A N 1
ATOM 842 C CA . SER A 1 100 ? -4.381 -11.194 -0.178 1.00 80.88 100 SER A CA 1
ATOM 843 C C . SER A 1 100 ? -5.688 -11.068 -0.981 1.00 80.88 100 SER A C 1
ATOM 845 O O . SER A 1 100 ? -6.046 -9.975 -1.418 1.00 80.88 100 SER A O 1
ATOM 847 N N . PRO A 1 101 ? -6.407 -12.186 -1.220 1.00 81.75 101 PRO A N 1
ATOM 848 C CA . PRO A 1 101 ? -7.515 -12.233 -2.178 1.00 81.75 101 PRO A CA 1
ATOM 849 C C . PRO A 1 101 ? -8.771 -11.495 -1.691 1.00 81.75 101 PRO A C 1
ATOM 851 O O . PRO A 1 101 ? -9.645 -11.188 -2.494 1.00 81.75 101 PRO A O 1
ATOM 854 N N . ALA A 1 102 ? -8.859 -11.206 -0.389 1.00 84.44 102 ALA A N 1
ATOM 855 C CA . ALA A 1 102 ? -9.972 -10.485 0.225 1.00 84.44 102 ALA A CA 1
ATOM 856 C C . ALA A 1 102 ? -9.889 -8.955 0.058 1.00 84.44 102 ALA A C 1
ATOM 858 O O . ALA A 1 102 ? -10.826 -8.256 0.434 1.00 84.44 102 ALA A O 1
ATOM 859 N N . PHE A 1 103 ? -8.784 -8.424 -0.478 1.00 87.81 103 PHE A N 1
ATOM 860 C CA . PHE A 1 103 ? -8.534 -6.985 -0.548 1.00 87.81 103 PHE A CA 1
ATOM 861 C C . PHE A 1 103 ? -8.174 -6.542 -1.965 1.00 87.81 103 PHE A C 1
ATOM 863 O O . PHE A 1 103 ? -7.298 -7.130 -2.605 1.00 87.81 103 PHE A O 1
ATOM 870 N N . GLU A 1 104 ? -8.771 -5.436 -2.410 1.00 91.06 104 GLU A N 1
ATOM 871 C CA . GLU A 1 104 ? -8.368 -4.733 -3.629 1.00 91.06 104 GLU A CA 1
ATOM 872 C C . GLU A 1 104 ? -7.742 -3.376 -3.301 1.00 91.06 104 GLU A C 1
ATOM 874 O O . GLU A 1 104 ? -8.229 -2.666 -2.423 1.00 91.06 104 GLU A O 1
ATOM 879 N N . LEU A 1 105 ? -6.691 -2.997 -4.034 1.00 91.06 105 LEU A N 1
ATOM 880 C CA . LEU A 1 105 ? -6.238 -1.605 -4.087 1.00 91.06 105 LEU A CA 1
ATOM 881 C C . LEU A 1 105 ? -6.896 -0.915 -5.276 1.00 91.06 105 LEU A C 1
ATOM 883 O O . LEU A 1 105 ? -6.705 -1.318 -6.423 1.00 91.06 105 LEU A O 1
ATOM 887 N N . VAL A 1 106 ? -7.663 0.132 -5.001 1.00 89.38 106 VAL A N 1
ATOM 888 C CA . VAL A 1 106 ? -8.332 0.929 -6.028 1.00 89.38 106 VAL A CA 1
ATOM 889 C C . VAL A 1 106 ? -7.762 2.344 -5.959 1.00 89.38 106 VAL A C 1
ATOM 891 O O . VAL A 1 106 ? -7.757 2.917 -4.871 1.00 89.38 106 VAL A O 1
ATOM 894 N N . PRO A 1 107 ? -7.256 2.903 -7.073 1.00 82.69 107 PRO A N 1
ATOM 895 C CA . PRO A 1 107 ? -6.888 4.314 -7.123 1.00 82.69 107 PRO A CA 1
ATOM 896 C C . PRO A 1 107 ? -8.099 5.183 -6.762 1.00 82.69 107 PRO A C 1
ATOM 898 O O . PRO A 1 107 ? -9.182 4.957 -7.310 1.00 82.69 107 PRO A O 1
ATOM 901 N N . ALA A 1 108 ? -7.910 6.114 -5.826 1.00 75.31 108 ALA A N 1
ATOM 902 C CA . ALA A 1 108 ? -8.926 7.087 -5.425 1.00 75.31 108 ALA A CA 1
ATOM 903 C C . ALA A 1 108 ? -9.154 8.156 -6.504 1.00 75.31 108 ALA A C 1
ATOM 905 O O . ALA A 1 108 ? -8.186 8.476 -7.235 1.00 75.31 108 ALA A O 1
#

Foldseek 3Di:
DDDDDDDDDDDDQQWDWDDPPFKTKIAGDPVNLPDPPDADDVVGRDRGDIDMDRDDDPVQQQQQDDCPDPVNVVQCVVVVHDPDDPVNSCQRRRQADPVCHVDGDDDD